Protein AF-A0A5C4YD60-F1 (afdb_monomer)

Organism: Campylobacter jejuni (NCBI:txid197)

Foldseek 3Di:
DPPPVVVVVVVVVVPPDVVLPQADPPDDPVVNVVSLVVLLVQLVPNDPVSVVVSQVSNCPHPVDHPPD

Radius of gyration: 15.35 Å; Cα contacts (8 Å, |Δi|>4): 48; chains: 1; bounding box: 34×15×48 Å

Structure (mmCIF, N/CA/C/O backbone):
data_AF-A0A5C4YD60-F1
#
_entry.id   AF-A0A5C4YD60-F1
#
loop_
_atom_site.group_PDB
_atom_site.id
_atom_site.type_symbol
_atom_site.label_atom_id
_atom_site.label_alt_id
_atom_site.label_comp_id
_atom_site.label_asym_id
_atom_site.label_entity_id
_atom_site.label_seq_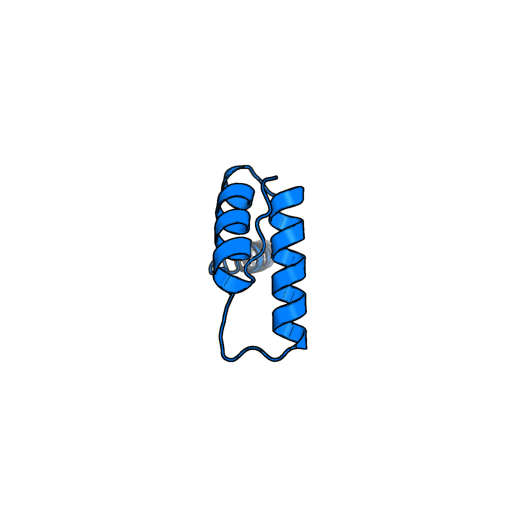id
_atom_site.pdbx_PDB_ins_code
_atom_site.Cartn_x
_atom_site.Cartn_y
_atom_site.Cartn_z
_atom_site.occupancy
_atom_site.B_iso_or_equiv
_atom_site.auth_seq_id
_atom_site.auth_comp_id
_atom_site.auth_asym_id
_atom_site.auth_atom_id
_atom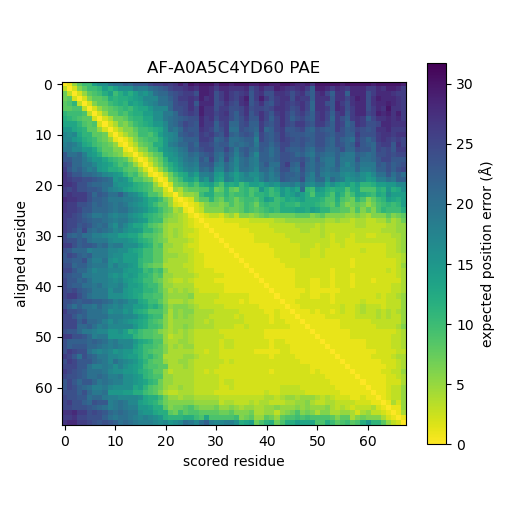_site.pdbx_PDB_model_num
ATOM 1 N N . MET A 1 1 ? 15.867 4.869 36.789 1.00 49.00 1 MET A N 1
ATOM 2 C CA . MET A 1 1 ? 15.521 5.656 35.582 1.00 49.00 1 MET A CA 1
ATOM 3 C C . MET A 1 1 ? 15.989 4.938 34.302 1.00 49.00 1 MET A C 1
ATOM 5 O O . MET A 1 1 ? 16.831 5.451 33.586 1.00 49.00 1 MET A O 1
ATOM 9 N N . ARG A 1 2 ? 15.509 3.713 34.023 1.00 50.66 2 ARG A N 1
ATOM 10 C CA . ARG A 1 2 ? 15.985 2.883 32.882 1.00 50.66 2 ARG A CA 1
ATOM 11 C C . ARG A 1 2 ? 14.864 2.296 32.009 1.00 50.66 2 ARG A C 1
ATOM 13 O O . ARG A 1 2 ? 15.151 1.626 31.031 1.00 50.66 2 ARG A O 1
ATOM 20 N N . LYS A 1 3 ? 13.595 2.527 32.370 1.00 50.44 3 LYS A N 1
ATOM 21 C CA . LYS A 1 3 ? 12.427 1.905 31.719 1.00 50.44 3 LYS A CA 1
ATOM 22 C C . LYS A 1 3 ? 11.686 2.828 30.741 1.00 50.44 3 LYS A C 1
ATOM 24 O O . LYS A 1 3 ? 10.856 2.346 29.990 1.00 50.44 3 LYS A O 1
ATOM 29 N N . ILE A 1 4 ? 11.989 4.130 30.734 1.00 54.69 4 ILE A N 1
ATOM 30 C CA . ILE A 1 4 ? 11.269 5.125 29.914 1.00 54.69 4 ILE A CA 1
ATOM 31 C C . ILE A 1 4 ? 11.816 5.169 28.477 1.00 54.69 4 ILE A C 1
ATOM 33 O O . ILE A 1 4 ? 11.079 5.445 27.537 1.00 54.69 4 ILE A O 1
ATOM 37 N N . THR A 1 5 ? 13.089 4.822 28.278 1.00 54.16 5 THR A N 1
ATOM 38 C CA . THR A 1 5 ? 13.742 4.918 26.965 1.00 54.16 5 THR A CA 1
ATOM 39 C C . THR A 1 5 ? 13.239 3.878 25.959 1.00 54.16 5 THR A C 1
ATOM 41 O O . THR A 1 5 ? 13.300 4.125 24.760 1.00 54.16 5 THR A O 1
ATOM 44 N N . LEU A 1 6 ? 12.703 2.737 26.415 1.00 51.47 6 LEU A N 1
ATOM 45 C CA . LEU A 1 6 ? 12.204 1.693 25.508 1.00 51.47 6 LEU A CA 1
ATOM 46 C C . LEU A 1 6 ? 10.830 2.025 24.901 1.00 51.47 6 LEU A C 1
ATOM 48 O O . LEU A 1 6 ? 10.525 1.578 23.800 1.00 51.47 6 LEU A O 1
ATOM 52 N N . THR A 1 7 ? 10.005 2.823 25.583 1.00 49.38 7 THR A N 1
ATOM 53 C CA . THR A 1 7 ? 8.630 3.111 25.141 1.00 49.38 7 THR A CA 1
ATOM 54 C C . THR A 1 7 ? 8.584 4.115 23.984 1.00 49.38 7 THR A C 1
ATOM 56 O O . THR A 1 7 ? 7.677 4.073 23.158 1.00 49.38 7 THR A O 1
ATOM 59 N N . LEU A 1 8 ? 9.591 4.987 23.872 1.00 48.56 8 LEU A N 1
ATOM 60 C CA . LEU A 1 8 ? 9.663 6.016 22.826 1.00 48.56 8 LEU A CA 1
ATOM 61 C C . LEU A 1 8 ? 10.042 5.463 21.444 1.00 48.56 8 LEU A C 1
ATOM 63 O O . LEU A 1 8 ? 9.670 6.051 20.432 1.00 48.56 8 LEU A O 1
ATOM 67 N N . VAL A 1 9 ? 10.714 4.309 21.380 1.00 49.84 9 VAL A N 1
ATOM 68 C CA . VAL A 1 9 ? 11.071 3.670 20.100 1.00 49.84 9 VAL A CA 1
ATOM 69 C C . VAL A 1 9 ? 9.847 3.023 19.443 1.00 49.84 9 VAL A C 1
ATOM 71 O O . VAL A 1 9 ? 9.732 3.029 18.221 1.00 49.84 9 VAL A O 1
ATOM 74 N N . ALA A 1 10 ? 8.879 2.543 20.231 1.00 45.47 10 ALA A N 1
ATOM 75 C CA . ALA A 1 10 ? 7.656 1.949 19.695 1.00 45.47 10 ALA A CA 1
ATOM 7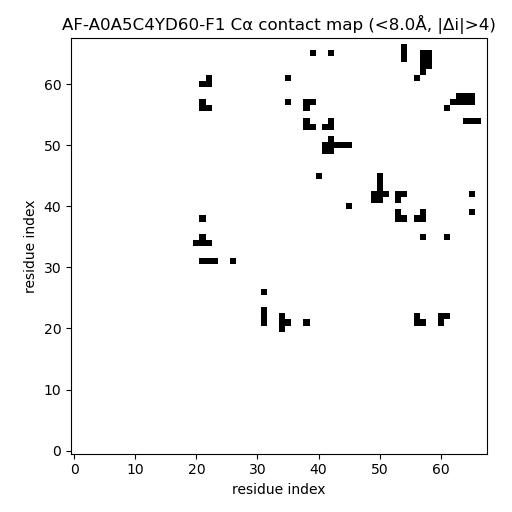6 C C . ALA A 1 10 ? 6.728 2.993 19.045 1.00 45.47 10 ALA A C 1
ATOM 78 O O . ALA A 1 10 ? 6.143 2.713 18.002 1.00 45.47 10 ALA A O 1
ATOM 79 N N . LEU A 1 11 ? 6.633 4.217 19.585 1.00 45.69 11 LEU A N 1
ATOM 80 C CA . LEU A 1 11 ? 5.797 5.270 18.984 1.00 45.69 11 LEU A CA 1
ATOM 81 C C . LEU A 1 11 ? 6.378 5.863 17.692 1.00 45.69 11 LEU A C 1
ATOM 83 O O . LEU A 1 11 ? 5.614 6.340 16.854 1.00 45.69 11 LEU A O 1
ATOM 87 N N . ALA A 1 12 ? 7.695 5.789 17.483 1.00 44.31 12 ALA A N 1
ATOM 88 C CA . ALA A 1 12 ? 8.312 6.228 16.231 1.00 44.31 12 ALA A CA 1
ATOM 89 C C . ALA A 1 12 ? 8.001 5.284 15.050 1.00 44.31 12 ALA A C 1
ATOM 91 O O . ALA A 1 12 ? 8.058 5.706 13.898 1.00 44.31 12 ALA A O 1
ATOM 92 N N . ILE A 1 13 ? 7.622 4.030 15.325 1.00 47.34 13 ILE A N 1
ATOM 93 C CA . ILE A 1 13 ? 7.275 3.038 14.295 1.00 47.34 13 ILE A CA 1
ATOM 94 C C . ILE A 1 13 ? 5.811 3.188 13.849 1.00 47.34 13 ILE A C 1
ATOM 96 O O . ILE A 1 13 ? 5.499 2.936 12.690 1.00 47.34 13 ILE A O 1
ATOM 100 N N . PHE A 1 14 ? 4.916 3.664 14.721 1.00 45.78 14 PHE A N 1
ATOM 101 C CA . PHE A 1 14 ? 3.496 3.847 14.378 1.00 45.78 14 PHE A CA 1
ATOM 102 C C . PHE A 1 14 ? 3.147 5.243 13.837 1.00 45.78 14 PHE A C 1
ATOM 104 O O . PHE A 1 14 ? 2.072 5.417 13.268 1.00 45.78 14 PHE A O 1
ATOM 111 N N . GLY A 1 15 ? 4.031 6.236 13.987 1.00 37.34 15 GLY A N 1
ATOM 112 C CA . GLY A 1 15 ? 3.773 7.616 13.554 1.00 37.34 15 GLY A CA 1
ATOM 113 C C . GLY A 1 15 ? 4.247 7.979 12.140 1.00 37.34 15 GLY A C 1
ATOM 114 O O . GLY A 1 15 ? 3.867 9.030 11.635 1.00 37.34 15 GLY A O 1
ATOM 115 N N . ALA A 1 16 ? 5.073 7.148 11.495 1.00 42.03 16 ALA A N 1
ATOM 116 C CA . ALA A 1 16 ? 5.839 7.546 10.305 1.00 42.03 16 ALA A CA 1
ATOM 117 C C . ALA A 1 16 ? 5.423 6.861 8.986 1.00 42.03 16 ALA A C 1
ATOM 119 O O . ALA A 1 16 ? 6.184 6.895 8.023 1.00 42.03 16 ALA A O 1
ATOM 120 N N . SER A 1 17 ? 4.249 6.227 8.903 1.00 46.06 17 SER A N 1
ATOM 121 C CA . SER A 1 17 ? 3.909 5.379 7.738 1.00 46.06 17 SER A CA 1
ATOM 122 C C . SER A 1 17 ? 2.669 5.794 6.944 1.00 46.06 17 SER A C 1
ATOM 124 O O . SER A 1 17 ? 2.332 5.122 5.974 1.00 46.06 17 SER A O 1
ATOM 126 N N . SER A 1 18 ? 1.979 6.877 7.308 1.00 44.44 18 SER A N 1
ATOM 127 C CA . SER A 1 18 ? 0.777 7.327 6.581 1.00 44.44 18 SER A CA 1
ATOM 128 C C . SER A 1 18 ? 1.052 8.372 5.497 1.00 44.44 18 SER A C 1
ATOM 130 O O . SER A 1 18 ? 0.123 8.772 4.797 1.00 44.44 18 SER A O 1
ATOM 132 N N . ALA A 1 19 ? 2.317 8.745 5.264 1.00 43.16 19 ALA A N 1
ATOM 133 C CA . ALA A 1 19 ? 2.742 9.275 3.967 1.00 43.16 19 ALA A CA 1
ATOM 134 C C . ALA A 1 19 ? 2.790 8.105 2.974 1.00 43.16 19 ALA A C 1
ATOM 136 O O . ALA A 1 19 ? 3.830 7.584 2.584 1.00 43.16 19 ALA A O 1
ATOM 137 N N . PHE A 1 20 ? 1.594 7.630 2.683 1.00 52.94 20 PHE A N 1
ATOM 138 C CA . PHE A 1 20 ? 1.229 6.564 1.794 1.00 52.94 20 PHE A CA 1
ATOM 139 C C . PHE A 1 20 ? 1.945 6.681 0.437 1.00 52.94 20 PHE A C 1
ATOM 141 O O . PHE A 1 20 ? 1.499 7.382 -0.468 1.00 52.94 20 PHE A O 1
ATOM 148 N N . ALA A 1 21 ? 3.058 5.963 0.282 1.00 60.12 21 ALA A N 1
ATOM 149 C CA . ALA A 1 21 ? 3.810 5.845 -0.966 1.00 60.12 21 ALA A CA 1
ATOM 150 C C . ALA A 1 21 ? 3.115 4.884 -1.950 1.00 60.12 21 ALA A C 1
ATOM 152 O O . ALA A 1 21 ? 3.740 3.994 -2.519 1.00 60.12 21 ALA A O 1
ATOM 153 N N . TRP A 1 22 ? 1.800 5.014 -2.126 1.00 62.62 22 TRP A N 1
ATOM 154 C CA . TRP A 1 22 ? 1.028 4.115 -2.982 1.00 62.62 22 TRP A CA 1
ATOM 155 C C . TRP A 1 22 ? 1.350 4.272 -4.461 1.00 62.62 22 TRP A C 1
ATOM 157 O O . TRP A 1 22 ? 1.097 3.349 -5.214 1.00 62.62 22 TRP A O 1
ATOM 167 N N . GLY A 1 23 ? 1.948 5.376 -4.887 1.00 57.72 23 GLY A N 1
ATOM 168 C CA . GLY A 1 23 ? 2.491 5.484 -6.230 1.00 57.72 23 GLY A CA 1
ATOM 169 C C . GLY A 1 23 ? 3.662 6.433 -6.226 1.00 57.72 23 GLY A C 1
ATOM 170 O O . GLY A 1 23 ? 3.502 7.645 -6.115 1.00 57.72 23 GLY A O 1
ATOM 171 N N . ASN A 1 24 ? 4.852 5.859 -6.321 1.00 65.69 24 ASN A N 1
ATOM 172 C CA . ASN A 1 24 ? 6.061 6.606 -6.589 1.00 65.69 24 ASN A CA 1
ATOM 173 C C . ASN A 1 24 ? 6.632 6.063 -7.915 1.00 65.69 24 ASN A C 1
ATOM 175 O O . ASN A 1 24 ? 6.882 4.859 -8.012 1.00 65.69 24 ASN A O 1
ATOM 179 N N . PRO A 1 25 ? 6.816 6.913 -8.946 1.00 65.75 25 PRO A N 1
ATOM 180 C CA . PRO A 1 25 ? 7.295 6.482 -10.262 1.00 65.75 25 PRO A CA 1
ATOM 181 C C . PRO A 1 25 ? 8.721 5.913 -10.229 1.00 65.75 25 PRO A C 1
ATOM 183 O O . PRO A 1 25 ? 9.154 5.285 -11.188 1.00 65.75 25 PRO A O 1
ATOM 186 N N . TYR A 1 26 ? 9.445 6.111 -9.126 1.00 74.69 26 TYR A N 1
ATOM 187 C CA . TYR A 1 26 ? 10.800 5.611 -8.912 1.00 74.69 26 TYR A CA 1
ATOM 188 C C . TYR A 1 26 ? 10.847 4.266 -8.169 1.00 74.69 26 TYR A C 1
ATOM 190 O O . TYR A 1 26 ? 11.929 3.814 -7.795 1.00 74.69 26 TYR A O 1
ATOM 198 N N . LEU A 1 27 ? 9.702 3.620 -7.916 1.00 78.69 27 LEU A N 1
ATOM 199 C CA . LEU A 1 27 ? 9.676 2.302 -7.281 1.00 78.69 27 LEU A CA 1
ATOM 200 C C . LEU A 1 27 ? 10.119 1.213 -8.252 1.00 78.69 27 LEU A C 1
ATOM 202 O O . LEU A 1 27 ? 9.700 1.158 -9.407 1.00 78.69 27 LEU A O 1
ATOM 206 N N . THR A 1 28 ? 10.907 0.272 -7.738 1.00 87.12 28 THR A N 1
ATOM 207 C CA . THR A 1 28 ? 11.135 -0.989 -8.446 1.00 87.12 28 THR A CA 1
ATOM 208 C C . THR A 1 28 ? 9.820 -1.770 -8.572 1.00 87.12 28 THR A C 1
ATOM 210 O O . THR A 1 28 ? 8.926 -1.617 -7.729 1.00 87.12 28 THR A O 1
ATOM 213 N N . PRO A 1 29 ? 9.694 -2.681 -9.554 1.00 84.88 29 PRO A N 1
ATOM 214 C CA . PRO A 1 29 ? 8.492 -3.501 -9.706 1.00 84.88 29 PRO A CA 1
ATOM 215 C C . PRO A 1 29 ? 8.094 -4.262 -8.431 1.00 84.88 29 PRO A C 1
ATOM 217 O O . PRO A 1 29 ? 6.911 -4.355 -8.108 1.00 84.88 29 PRO A O 1
ATOM 220 N N . ALA A 1 30 ? 9.073 -4.762 -7.668 1.00 86.00 30 ALA A N 1
ATOM 221 C CA . ALA A 1 30 ? 8.824 -5.480 -6.419 1.00 86.00 30 ALA A CA 1
ATOM 222 C C . ALA A 1 30 ? 8.204 -4.578 -5.338 1.00 86.00 30 ALA A C 1
ATOM 224 O O . ALA A 1 30 ? 7.239 -4.973 -4.682 1.00 86.00 30 ALA A O 1
ATOM 225 N N . GLN A 1 31 ? 8.713 -3.353 -5.187 1.00 84.38 31 GLN A N 1
ATOM 226 C CA . GLN A 1 31 ? 8.163 -2.373 -4.246 1.00 84.38 31 GLN A CA 1
ATOM 227 C C . GLN A 1 31 ? 6.767 -1.913 -4.675 1.00 84.38 31 GLN A C 1
ATOM 229 O O . GLN A 1 31 ? 5.875 -1.791 -3.840 1.00 84.38 31 GLN A O 1
ATOM 234 N N . ASN A 1 32 ? 6.553 -1.724 -5.979 1.00 84.88 32 ASN A N 1
ATOM 235 C CA . ASN A 1 32 ? 5.247 -1.345 -6.506 1.00 84.88 32 ASN A CA 1
ATOM 236 C C . ASN A 1 32 ? 4.197 -2.444 -6.260 1.00 84.88 32 ASN A C 1
ATOM 238 O O . ASN A 1 32 ? 3.082 -2.164 -5.832 1.00 84.88 32 ASN A O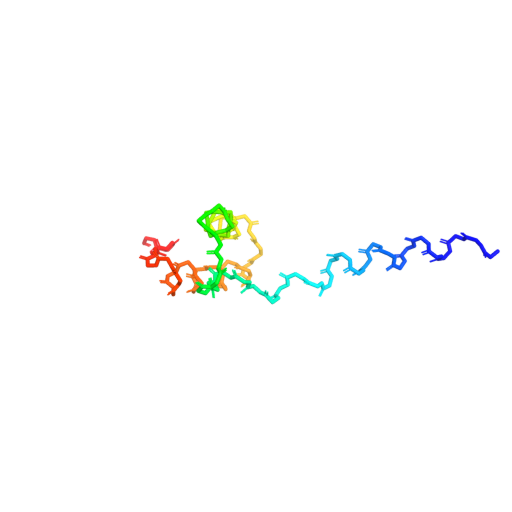 1
ATOM 242 N N . LEU A 1 33 ? 4.571 -3.716 -6.437 1.00 87.38 33 LEU A N 1
ATOM 243 C CA . LEU A 1 33 ? 3.699 -4.850 -6.125 1.00 87.38 33 LEU A CA 1
ATOM 244 C C . LEU A 1 33 ? 3.386 -4.950 -4.624 1.00 87.38 33 LEU A C 1
ATOM 246 O O 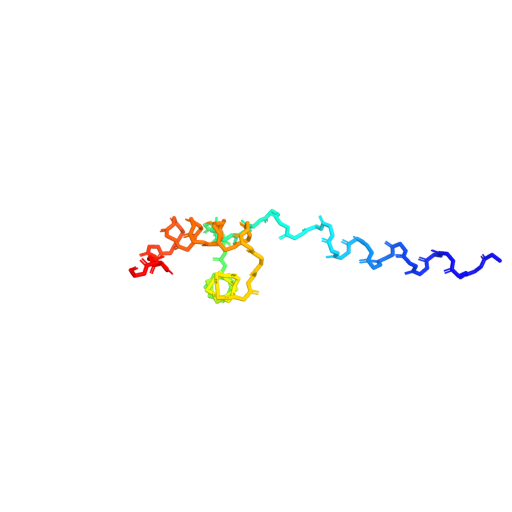. LEU A 1 33 ? 2.258 -5.268 -4.245 1.00 87.38 33 LEU A O 1
ATOM 250 N N . GLN A 1 34 ? 4.370 -4.693 -3.761 1.00 88.31 34 GLN A N 1
ATOM 251 C CA . GLN A 1 34 ? 4.158 -4.666 -2.314 1.00 88.31 34 GLN A CA 1
ATOM 252 C C . GLN A 1 34 ? 3.159 -3.569 -1.920 1.00 88.31 34 GLN A C 1
ATOM 254 O O . GLN A 1 34 ? 2.237 -3.835 -1.147 1.00 88.31 34 GLN A O 1
ATOM 259 N N . ASN A 1 35 ? 3.302 -2.372 -2.489 1.00 85.38 35 ASN A N 1
ATOM 260 C CA . ASN A 1 35 ? 2.409 -1.248 -2.224 1.00 85.38 35 ASN A CA 1
ATOM 261 C C . ASN A 1 35 ? 1.004 -1.509 -2.777 1.00 85.38 35 ASN A C 1
ATOM 263 O O . ASN A 1 35 ? 0.025 -1.287 -2.072 1.00 85.38 35 ASN A O 1
ATOM 267 N N . TYR A 1 36 ? 0.882 -2.101 -3.964 1.00 87.12 36 TYR A N 1
ATOM 268 C CA . TYR A 1 36 ? -0.410 -2.541 -4.485 1.00 87.12 36 TYR A CA 1
ATOM 269 C C . TYR A 1 36 ? -1.127 -3.504 -3.522 1.00 87.12 36 TYR A C 1
ATOM 271 O O . TYR A 1 36 ? -2.283 -3.291 -3.154 1.00 87.12 36 TYR A O 1
ATOM 279 N N . ARG A 1 37 ? -0.428 -4.540 -3.037 1.00 89.69 37 ARG A N 1
ATOM 280 C CA . ARG A 1 37 ? -0.996 -5.520 -2.092 1.00 89.69 37 ARG A CA 1
ATOM 281 C C . ARG A 1 37 ? -1.414 -4.885 -0.775 1.00 89.69 37 ARG A C 1
ATOM 283 O O . ARG A 1 37 ? -2.469 -5.216 -0.238 1.00 89.69 37 ARG A O 1
ATOM 290 N N . LEU A 1 38 ? -0.585 -3.989 -0.249 1.00 88.62 38 LEU A N 1
ATOM 291 C CA . LEU A 1 38 ? -0.897 -3.284 0.983 1.00 88.62 38 LEU A CA 1
ATOM 292 C C . LEU A 1 38 ? -2.139 -2.392 0.782 1.00 88.62 38 LEU A C 1
ATOM 294 O O . LEU A 1 38 ? -2.978 -2.358 1.674 1.00 88.62 38 LEU A O 1
ATOM 298 N N . CYS A 1 39 ? -2.335 -1.790 -0.397 1.00 88.88 39 CYS A N 1
ATOM 299 C CA . CYS A 1 39 ? -3.508 -0.965 -0.705 1.00 88.88 39 CYS A CA 1
ATOM 300 C C . CYS A 1 39 ? -4.798 -1.789 -0.653 1.00 88.88 39 CYS A C 1
ATOM 302 O O . CYS A 1 39 ? -5.729 -1.454 0.085 1.00 88.88 39 CYS A O 1
ATOM 304 N N . LEU A 1 40 ? -4.808 -2.929 -1.350 1.00 90.75 40 LEU A N 1
ATOM 305 C CA . LEU A 1 40 ? -5.929 -3.870 -1.322 1.00 90.75 40 LEU A CA 1
ATOM 306 C C . LEU A 1 40 ? -6.237 -4.344 0.105 1.00 90.75 40 LEU A C 1
ATOM 308 O O . LEU A 1 40 ? -7.394 -4.367 0.527 1.00 90.75 40 LEU A O 1
ATOM 312 N N . ASN A 1 41 ? -5.200 -4.684 0.873 1.00 91.31 41 ASN A N 1
ATOM 313 C CA . ASN A 1 41 ? -5.362 -5.146 2.246 1.00 91.31 41 ASN A CA 1
ATOM 314 C C . ASN A 1 41 ? -5.909 -4.046 3.171 1.00 91.31 41 ASN A C 1
ATOM 316 O O . ASN A 1 41 ? -6.792 -4.310 3.983 1.00 91.31 41 ASN A O 1
ATOM 320 N N . THR A 1 42 ? -5.424 -2.808 3.048 1.00 88.69 42 THR A N 1
ATOM 321 C CA . THR A 1 42 ? -5.910 -1.674 3.843 1.00 88.69 42 THR A CA 1
ATOM 322 C C . THR A 1 42 ? -7.364 -1.340 3.512 1.00 88.69 42 THR A C 1
ATOM 324 O O . THR A 1 42 ? -8.136 -1.058 4.426 1.00 88.69 42 THR A O 1
ATOM 327 N N . LYS A 1 43 ? -7.789 -1.449 2.247 1.00 86.69 43 LYS A N 1
ATOM 328 C CA . LYS A 1 43 ? -9.207 -1.314 1.880 1.00 86.69 43 LYS A CA 1
ATOM 329 C C . LYS A 1 43 ? -10.077 -2.423 2.485 1.00 86.69 43 LYS A C 1
ATOM 331 O O . LYS A 1 43 ? -11.184 -2.144 2.944 1.00 86.69 43 LYS A O 1
ATOM 336 N N . ALA A 1 44 ? -9.590 -3.660 2.530 1.00 88.00 44 ALA A N 1
ATOM 337 C CA . ALA A 1 44 ? -10.336 -4.766 3.127 1.00 88.00 44 ALA A CA 1
ATOM 338 C C . ALA A 1 44 ? -10.434 -4.641 4.662 1.00 88.00 44 ALA A C 1
ATOM 340 O O . ALA A 1 44 ? -11.528 -4.708 5.230 1.00 88.00 44 ALA A O 1
ATOM 341 N N . ASN A 1 45 ? -9.301 -4.391 5.325 1.00 89.75 45 ASN A N 1
ATOM 342 C CA . ASN A 1 45 ? -9.123 -4.624 6.763 1.00 89.75 45 ASN A CA 1
ATOM 343 C C . ASN A 1 45 ? -8.821 -3.365 7.598 1.00 89.75 45 ASN A C 1
ATOM 345 O O . ASN A 1 45 ? -8.741 -3.458 8.820 1.00 89.75 45 ASN A O 1
ATOM 349 N N . GLY A 1 46 ? -8.630 -2.199 6.976 1.00 84.69 46 GLY A N 1
ATOM 350 C CA . GLY A 1 46 ? -8.330 -0.947 7.679 1.00 84.69 46 GLY A CA 1
ATOM 351 C C . GLY A 1 46 ? -9.529 -0.341 8.417 1.00 84.69 46 GLY A C 1
ATOM 352 O O . GLY A 1 46 ? -10.658 -0.821 8.320 1.00 84.69 46 GLY A O 1
ATOM 353 N N . THR A 1 47 ? -9.301 0.758 9.133 1.00 92.38 47 THR A N 1
ATOM 354 C CA . THR A 1 47 ? -10.375 1.612 9.671 1.00 92.38 47 THR A CA 1
ATOM 355 C C . THR A 1 47 ? -11.129 2.320 8.544 1.00 92.38 47 THR A C 1
ATOM 357 O O . THR A 1 47 ? -10.609 2.449 7.441 1.00 92.38 47 THR A O 1
ATOM 360 N N . GLU A 1 48 ? -12.336 2.830 8.792 1.00 89.94 48 GLU A N 1
ATOM 361 C CA . GLU A 1 48 ? -13.153 3.485 7.754 1.00 89.94 48 GLU A CA 1
ATOM 362 C C . GLU A 1 48 ? -12.396 4.592 6.996 1.00 89.94 48 GLU A C 1
ATOM 364 O O . GLU A 1 48 ? -12.344 4.583 5.765 1.00 89.94 48 GLU A O 1
ATOM 369 N N . SER A 1 49 ? -11.685 5.468 7.712 1.00 85.69 49 SER A N 1
ATOM 370 C CA . SER A 1 49 ? -10.842 6.498 7.092 1.00 85.69 49 SER A CA 1
ATOM 371 C C . SER A 1 49 ? -9.697 5.906 6.260 1.00 85.69 49 SER A C 1
ATOM 373 O O . SER A 1 49 ? -9.408 6.397 5.171 1.00 85.69 49 SER A O 1
ATOM 375 N N . GLN A 1 50 ? -9.059 4.828 6.729 1.00 85.06 50 GLN A N 1
ATOM 376 C CA . GLN A 1 50 ? -8.012 4.135 5.971 1.00 85.06 50 GLN A CA 1
ATOM 377 C C . GLN A 1 50 ? -8.570 3.470 4.712 1.00 85.06 50 GLN A C 1
ATOM 379 O O . GLN A 1 50 ? -7.907 3.490 3.679 1.00 85.06 50 GLN A O 1
ATOM 384 N N . LYS A 1 51 ? -9.789 2.922 4.771 1.00 88.94 51 LYS A N 1
ATOM 385 C CA . LYS A 1 51 ? -10.461 2.314 3.619 1.00 88.94 51 LYS A CA 1
ATOM 386 C C . LYS A 1 51 ? -10.759 3.343 2.533 1.00 88.94 51 LYS A C 1
ATOM 388 O O . LYS A 1 51 ? -10.521 3.051 1.366 1.00 88.94 51 LYS A O 1
ATOM 393 N N . ILE A 1 52 ? -11.228 4.537 2.903 1.00 87.75 52 ILE A N 1
ATOM 394 C CA . ILE A 1 52 ? -11.487 5.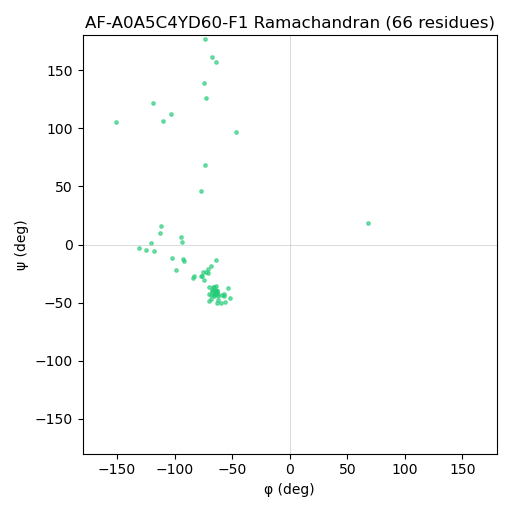637 1.957 1.00 87.75 52 ILE A CA 1
ATOM 395 C C . ILE A 1 52 ? -10.185 6.067 1.265 1.00 87.75 52 ILE A C 1
ATOM 397 O O . ILE A 1 52 ? -10.130 6.155 0.039 1.00 87.75 52 ILE A O 1
ATOM 401 N N . ILE A 1 53 ? -9.114 6.272 2.039 1.00 86.50 53 ILE A N 1
ATOM 402 C CA . ILE A 1 53 ? -7.808 6.680 1.498 1.00 86.50 53 ILE A CA 1
ATOM 403 C C . ILE A 1 53 ? -7.209 5.581 0.611 1.00 86.50 53 ILE A C 1
ATOM 405 O O . ILE A 1 53 ? -6.712 5.870 -0.477 1.00 86.50 53 ILE A O 1
ATOM 409 N N . ALA A 1 54 ? -7.271 4.321 1.049 1.00 88.50 54 ALA A N 1
ATOM 410 C CA . ALA A 1 54 ? -6.780 3.186 0.276 1.00 88.50 54 ALA A CA 1
ATOM 411 C C . ALA A 1 54 ? -7.560 3.019 -1.032 1.00 88.50 54 ALA A C 1
ATOM 413 O O . ALA A 1 54 ? -6.951 2.797 -2.068 1.00 88.50 54 ALA A O 1
ATOM 414 N N . GLN A 1 55 ? -8.881 3.207 -1.030 1.00 88.31 55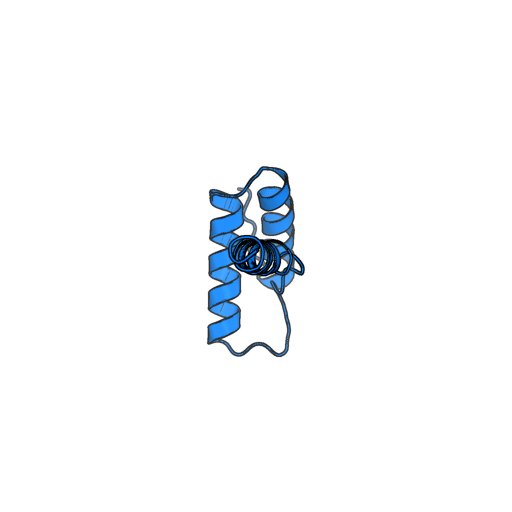 GLN A N 1
ATOM 415 C CA . GLN A 1 55 ? -9.672 3.170 -2.260 1.00 88.31 55 GLN A CA 1
ATOM 416 C C . GLN A 1 55 ? -9.222 4.234 -3.265 1.00 88.31 55 GLN A C 1
ATOM 418 O O . GLN A 1 55 ? -8.947 3.904 -4.418 1.00 88.31 55 GLN A O 1
ATOM 423 N N . TRP A 1 56 ? -9.104 5.491 -2.824 1.00 88.00 56 TRP A N 1
ATOM 424 C CA . TRP A 1 56 ? -8.615 6.578 -3.676 1.00 88.00 56 TRP A CA 1
ATOM 425 C C . TRP A 1 56 ? -7.226 6.265 -4.245 1.00 88.00 56 TRP A C 1
ATOM 427 O O . TRP A 1 56 ? -6.979 6.471 -5.432 1.00 88.00 56 TRP A O 1
ATOM 437 N N . ALA A 1 57 ? -6.329 5.724 -3.423 1.00 86.38 57 ALA A N 1
ATOM 438 C CA . ALA A 1 57 ? -4.977 5.391 -3.838 1.00 86.38 57 ALA A CA 1
ATOM 439 C C . ALA A 1 57 ? -4.909 4.203 -4.810 1.00 86.38 57 ALA A C 1
ATOM 441 O O . ALA A 1 57 ? -4.178 4.263 -5.797 1.00 86.38 57 ALA A O 1
ATOM 442 N N . CYS A 1 58 ? -5.677 3.141 -4.557 1.00 87.19 58 CYS A N 1
ATOM 443 C CA . CYS A 1 58 ? -5.770 1.972 -5.430 1.00 87.19 58 CYS A CA 1
ATOM 444 C C . CYS A 1 58 ? -6.246 2.382 -6.832 1.00 87.19 58 CYS A C 1
ATOM 446 O O . CYS A 1 58 ? -5.647 1.984 -7.833 1.00 87.19 58 CYS A O 1
ATOM 448 N N . LEU A 1 59 ? -7.256 3.253 -6.899 1.00 88.62 59 LEU A N 1
ATOM 449 C CA . LEU A 1 59 ? -7.762 3.780 -8.160 1.00 88.62 59 LEU A CA 1
ATOM 450 C C . LEU A 1 59 ? -6.743 4.705 -8.842 1.00 88.62 59 LEU A C 1
ATOM 452 O O . LEU A 1 59 ? -6.463 4.549 -10.025 1.00 88.62 59 LEU A O 1
ATOM 456 N N . THR A 1 60 ? -6.154 5.639 -8.093 1.00 86.31 60 THR A N 1
ATOM 457 C CA . THR A 1 60 ? -5.268 6.680 -8.641 1.00 86.31 60 THR A CA 1
ATOM 458 C C . THR A 1 60 ? -3.947 6.121 -9.165 1.00 86.31 60 THR A C 1
ATOM 460 O O . THR A 1 60 ? -3.488 6.522 -10.231 1.00 86.31 60 THR A O 1
ATOM 463 N N . TYR A 1 61 ? -3.319 5.206 -8.425 1.00 85.12 61 TYR A N 1
ATOM 464 C CA . TYR A 1 61 ? -1.965 4.737 -8.735 1.00 85.12 61 TYR A CA 1
ATOM 465 C C . TYR A 1 61 ? -1.930 3.408 -9.486 1.00 85.12 61 TYR A C 1
ATOM 467 O O . TYR A 1 61 ? -0.938 3.119 -10.154 1.00 85.12 61 TYR A O 1
ATOM 475 N N . TYR A 1 62 ? -2.997 2.611 -9.396 1.00 85.88 62 TYR A N 1
ATOM 476 C CA . TYR A 1 62 ? -3.052 1.281 -10.004 1.00 85.88 62 TYR A CA 1
ATOM 477 C C . TYR A 1 62 ? -4.249 1.084 -10.940 1.00 85.88 62 TYR A C 1
ATOM 479 O O . TYR A 1 62 ? -4.334 0.039 -11.579 1.00 85.88 62 TYR A O 1
ATOM 487 N N . GLY A 1 63 ? -5.164 2.057 -11.045 1.00 86.19 63 GLY A N 1
ATOM 488 C CA . GLY A 1 63 ? -6.348 1.957 -11.904 1.00 86.19 63 GLY A CA 1
ATOM 489 C C . GLY A 1 63 ? -7.365 0.914 -11.437 1.00 86.19 63 GLY A C 1
ATOM 490 O O . GLY A 1 63 ? -8.190 0.474 -12.232 1.00 86.19 63 GLY A O 1
ATOM 491 N N . VAL A 1 64 ? -7.293 0.486 -10.172 1.00 85.31 64 VAL A N 1
ATOM 492 C CA . VAL A 1 64 ? -8.160 -0.565 -9.628 1.00 85.31 64 VAL A CA 1
ATOM 493 C C . VAL A 1 64 ? -9.239 0.065 -8.763 1.00 85.31 64 VAL A C 1
ATOM 495 O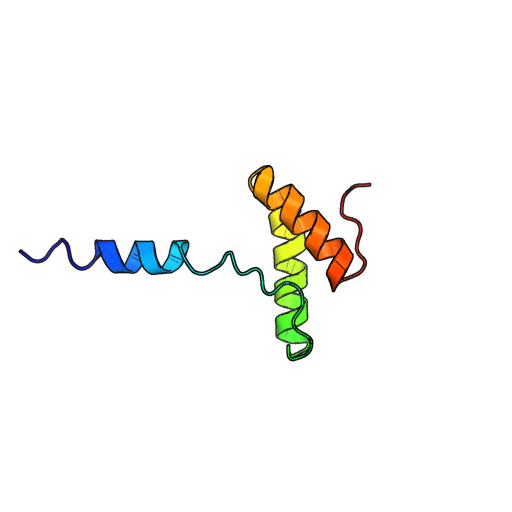 O . VAL A 1 64 ? -8.948 0.579 -7.679 1.00 85.31 64 VAL A O 1
ATOM 498 N N . ASP A 1 65 ? -10.489 -0.012 -9.224 1.00 83.44 65 ASP A N 1
ATOM 499 C CA . ASP A 1 65 ? -11.629 0.284 -8.364 1.00 83.44 65 ASP A CA 1
ATOM 500 C C . ASP A 1 65 ? -11.826 -0.859 -7.366 1.00 83.44 65 ASP A C 1
ATOM 502 O O . ASP A 1 65 ? -11.896 -2.036 -7.717 1.00 83.44 65 ASP A O 1
ATOM 506 N N . THR A 1 66 ? -11.860 -0.490 -6.094 1.00 75.56 66 THR A N 1
ATOM 5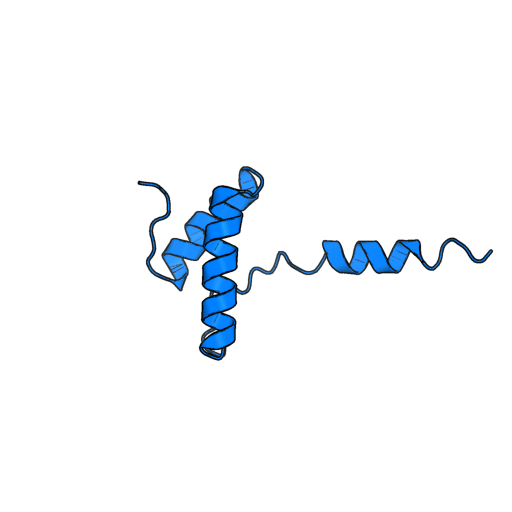07 C CA . THR A 1 66 ? -12.016 -1.416 -4.969 1.00 75.56 66 THR A CA 1
ATOM 508 C C . THR A 1 66 ? -13.356 -1.228 -4.250 1.00 75.56 66 THR A C 1
ATOM 510 O O . THR A 1 66 ? -13.560 -1.811 -3.184 1.00 75.56 66 THR A O 1
ATOM 513 N N . ASN A 1 67 ? -14.268 -0.429 -4.821 1.00 70.38 67 ASN A N 1
ATOM 514 C CA . ASN A 1 67 ? -15.707 -0.468 -4.560 1.00 70.38 67 ASN A CA 1
ATOM 515 C C . ASN A 1 67 ? -16.413 -1.014 -5.815 1.00 70.38 67 ASN A C 1
ATOM 517 O O . ASN A 1 67 ? -16.499 -0.279 -6.795 1.00 70.38 67 ASN A O 1
ATOM 521 N N . PRO A 1 68 ? -16.913 -2.259 -5.818 1.00 60.75 68 PRO A N 1
ATOM 522 C CA . PRO A 1 68 ? -17.860 -2.687 -6.844 1.00 60.75 68 PRO A CA 1
ATOM 523 C C . PRO A 1 68 ? -19.199 -1.942 -6.736 1.00 60.75 68 PRO A C 1
ATOM 525 O O . PRO A 1 68 ? -19.559 -1.516 -5.610 1.00 60.75 68 PRO A O 1
#

Secondary structure (DSSP, 8-state):
--SSTTHHHHHHHHSS--S--S--TT--HHHHHHHHHHHHHHHHHS-HHHHHHHHHHHHHHH------

Nearest PDB structures (foldseek):
  6g70-assembly1_A  TM=5.064E-01  e=2.229E+00  Mus musculus

Solvent-accessible surface area (backbone atoms only — not comparable to full-atom values): 4166 Å² total; per-residue (Å²): 145,80,74,69,74,66,59,59,60,58,55,60,68,74,70,71,65,80,81,67,71,55,68,54,97,85,53,52,73,69,57,48,52,51,34,50,53,50,29,57,46,31,42,76,71,44,54,74,71,46,22,55,53,23,37,55,42,32,33,73,58,69,69,39,79,77,71,132

Mean predicted aligned error: 11.35 Å

pLDDT: mean 72.69, std 17.98, range [37.34, 92.38]

Sequence (68 aa):
MRKITLTLVALAIFGASSAFAWGNPYLTPAQNLQNYRLCLNTKANGTESQKIIAQWACLTYYGVDTNP